Protein AF-A0A397GMA8-F1 (afdb_monomer)

pLDDT: mean 72.43, std 15.96, range [41.78, 95.81]

Foldseek 3Di:
DVQCVDPDPVSRDDPVRVPVVVVVVVVCVVVVVDDPVVVVVVVVVVVVVVVVVVVVVVVVVVCLVCQVVPDVVSVVVSVVVVVVVVVVVQVVCVVVVNDPDPPVVPDDDDPCPDDDDDDDD

Solvent-accessible surface area (backbone atoms only — not comparable to full-atom values): 7475 Å² total; per-residue (Å²): 113,71,53,74,65,44,91,51,70,86,69,30,70,50,78,72,71,45,48,60,64,52,49,53,54,50,52,31,54,74,69,70,68,54,58,67,68,60,56,53,51,52,52,52,51,53,52,50,50,54,54,49,54,52,50,52,53,50,54,52,51,51,50,56,72,46,31,62,78,77,36,84,70,37,44,58,56,47,49,51,52,58,45,51,55,50,48,50,53,51,49,51,30,52,76,68,69,67,55,90,69,95,73,76,82,72,91,74,82,85,82,73,80,72,84,86,81,84,87,89,133

Secondary structure (DSSP, 8-state):
-GGGG-SSGGGSPPTTTTHHHHHHHHHHHHTT-S-HHHHHHHHHHHHHHHHHHHHHHHHHHHHHHHHHHH-TTHHHHHHHHHHHHHHHHHHHHHHTT----SS------------------

Radius of gyration: 28.7 Å; Cα contacts (8 Å, |Δi|>4): 25; chains: 1; bounding box: 54×46×95 Å

Sequence (121 aa):
MYRCWSDDPSERPTSIELSEPFLEIYEEILYDEVDNNVMRQLEIADENQKNTSKSQKQELFELFSHSSKLHPQSCYISRYIHTLHGLYYLLEDLKSGKSADPNLLLKSNESTTSDVNDITH

Structure (mmCIF, N/CA/C/O backbone):
data_AF-A0A397GMA8-F1
#
_entry.id   AF-A0A397GMA8-F1
#
loop_
_atom_site.group_PDB
_atom_site.id
_atom_site.type_symbol
_atom_site.label_atom_id
_atom_site.label_alt_id
_atom_site.label_comp_id
_atom_site.label_asym_id
_atom_site.label_entity_id
_atom_site.label_seq_id
_atom_site.pdbx_PDB_ins_code
_atom_site.Cartn_x
_atom_site.Cartn_y
_atom_site.Cartn_z
_atom_site.occupancy
_atom_site.B_iso_or_equiv
_atom_site.auth_seq_id
_atom_site.auth_comp_id
_atom_site.auth_asym_id
_atom_site.auth_atom_id
_atom_site.pdbx_PDB_model_num
ATOM 1 N N . MET A 1 1 ? 11.408 3.096 -10.809 1.00 80.88 1 MET A N 1
ATOM 2 C CA . MET A 1 1 ? 9.925 3.072 -10.856 1.00 80.88 1 MET A CA 1
ATOM 3 C C . MET A 1 1 ? 9.386 2.289 -12.059 1.00 80.88 1 MET A C 1
ATOM 5 O O . MET A 1 1 ? 8.806 1.241 -11.830 1.00 80.88 1 MET A O 1
ATOM 9 N N . TYR A 1 2 ? 9.610 2.716 -13.313 1.00 85.88 2 TYR A N 1
ATOM 10 C CA . TYR A 1 2 ? 9.004 2.088 -14.510 1.00 85.88 2 TYR A CA 1
ATOM 11 C C . TYR A 1 2 ? 9.217 0.572 -14.646 1.00 85.88 2 TYR A C 1
ATOM 13 O O . TYR A 1 2 ? 8.283 -0.142 -14.991 1.00 85.88 2 TYR A O 1
ATOM 21 N N . ARG A 1 3 ? 10.404 0.060 -14.297 1.00 87.31 3 ARG A N 1
ATOM 22 C CA . ARG A 1 3 ? 10.686 -1.389 -14.289 1.00 87.31 3 ARG A CA 1
ATOM 23 C C . ARG A 1 3 ? 9.748 -2.188 -13.372 1.00 87.31 3 ARG A C 1
ATOM 25 O O . ARG A 1 3 ? 9.380 -3.308 -13.694 1.00 87.31 3 ARG A O 1
ATOM 32 N N . CYS A 1 4 ? 9.308 -1.607 -12.256 1.00 91.62 4 CYS A N 1
ATOM 33 C CA . CYS A 1 4 ? 8.399 -2.264 -11.312 1.00 91.62 4 CYS A CA 1
ATOM 34 C C . CYS A 1 4 ? 6.945 -2.318 -11.814 1.00 91.62 4 CYS A C 1
ATOM 36 O O . CYS A 1 4 ? 6.132 -3.048 -11.252 1.00 91.62 4 CYS A O 1
ATOM 38 N N . TRP A 1 5 ? 6.616 -1.549 -12.856 1.00 93.06 5 TRP A N 1
ATOM 39 C CA . TRP A 1 5 ? 5.292 -1.480 -13.482 1.00 93.06 5 TRP A CA 1
ATOM 40 C C . TRP A 1 5 ? 5.254 -2.139 -14.862 1.00 93.06 5 TRP A C 1
ATOM 42 O O . TRP A 1 5 ? 4.360 -1.847 -15.648 1.00 93.06 5 TRP A O 1
ATOM 52 N N . SER A 1 6 ? 6.201 -3.030 -15.167 1.00 93.88 6 SER A N 1
ATOM 53 C CA . SER A 1 6 ? 6.127 -3.827 -16.394 1.00 93.88 6 SER A CA 1
ATOM 54 C C . SER A 1 6 ? 4.829 -4.644 -16.433 1.00 93.88 6 SER A C 1
ATOM 56 O O . SER A 1 6 ? 4.440 -5.242 -15.421 1.00 93.88 6 SER A O 1
ATOM 58 N N . ASP A 1 7 ? 4.170 -4.687 -17.592 1.00 95.25 7 ASP A N 1
ATOM 59 C CA . ASP A 1 7 ? 2.985 -5.526 -17.811 1.00 95.25 7 ASP A CA 1
ATOM 60 C C . ASP A 1 7 ? 3.326 -7.011 -17.667 1.00 95.25 7 ASP A C 1
ATOM 62 O O . ASP A 1 7 ? 2.530 -7.777 -17.125 1.00 95.25 7 ASP A O 1
ATOM 66 N N . ASP A 1 8 ? 4.536 -7.395 -18.082 1.00 95.81 8 ASP A N 1
ATOM 67 C CA . ASP A 1 8 ? 5.078 -8.727 -17.854 1.00 95.81 8 ASP A CA 1
ATOM 68 C C . ASP A 1 8 ? 5.694 -8.830 -16.443 1.00 95.81 8 ASP A C 1
ATOM 70 O O . ASP A 1 8 ? 6.680 -8.138 -16.154 1.00 95.81 8 ASP A O 1
ATOM 74 N N . PRO A 1 9 ? 5.164 -9.692 -15.552 1.00 94.12 9 PRO A N 1
ATOM 75 C CA . PRO A 1 9 ? 5.732 -9.907 -14.229 1.00 94.12 9 PRO A CA 1
ATOM 76 C C . PRO A 1 9 ? 7.168 -10.442 -14.238 1.00 94.12 9 PRO A C 1
ATOM 78 O O . PRO A 1 9 ? 7.887 -10.138 -13.289 1.00 94.12 9 PRO A O 1
ATOM 81 N N . SER A 1 10 ? 7.600 -11.204 -15.256 1.00 95.00 10 SER A N 1
ATOM 82 C CA . SER A 1 10 ? 8.987 -11.709 -15.308 1.00 95.00 10 SER A CA 1
ATOM 83 C C . SER A 1 10 ? 10.026 -10.621 -15.554 1.00 95.00 10 SER A C 1
ATOM 85 O O . SER A 1 10 ? 11.181 -10.790 -15.182 1.00 95.00 10 SER A O 1
ATOM 87 N N . GLU A 1 11 ? 9.613 -9.495 -16.129 1.00 94.81 11 GLU A N 1
ATOM 88 C CA . GLU A 1 11 ? 10.478 -8.339 -16.384 1.00 94.81 11 GLU A CA 1
ATOM 89 C C . GLU A 1 11 ? 10.549 -7.387 -15.179 1.00 94.81 11 GLU A C 1
ATOM 91 O O . GLU A 1 11 ? 11.283 -6.393 -15.190 1.00 94.81 11 GLU A O 1
ATOM 96 N N . ARG A 1 12 ? 9.761 -7.651 -14.128 1.00 95.81 12 ARG A N 1
ATOM 97 C CA . ARG A 1 12 ? 9.811 -6.856 -12.902 1.00 95.81 12 ARG A CA 1
ATOM 98 C C . ARG A 1 12 ? 11.006 -7.297 -12.060 1.00 95.81 12 ARG A C 1
ATOM 100 O O . ARG A 1 12 ? 11.194 -8.493 -11.852 1.00 95.81 12 ARG A O 1
ATOM 107 N N . PRO A 1 13 ? 11.769 -6.346 -11.504 1.00 94.88 13 PRO A N 1
ATOM 108 C CA . PRO A 1 13 ? 12.866 -6.675 -10.615 1.00 94.88 13 PRO A CA 1
ATOM 109 C C . PRO A 1 13 ? 12.340 -7.300 -9.321 1.00 94.88 13 PRO A C 1
ATOM 111 O O . PRO A 1 13 ? 11.282 -6.931 -8.799 1.00 94.88 13 PRO A O 1
ATOM 114 N N . THR A 1 14 ? 13.114 -8.230 -8.782 1.00 93.88 14 THR A N 1
ATOM 115 C CA . THR A 1 14 ? 12.911 -8.793 -7.449 1.00 93.88 14 THR A CA 1
ATOM 116 C C . THR A 1 14 ? 13.219 -7.761 -6.364 1.00 93.88 14 THR A C 1
ATOM 118 O O . THR A 1 14 ? 13.896 -6.757 -6.590 1.00 93.88 14 THR A O 1
ATOM 121 N N . SER A 1 15 ? 12.766 -8.018 -5.134 1.00 90.12 15 SER A N 1
ATOM 122 C CA . SER A 1 15 ? 13.090 -7.149 -3.993 1.00 90.12 15 SER A CA 1
ATOM 123 C C . SER A 1 15 ? 14.593 -7.071 -3.711 1.00 90.12 15 SER A C 1
ATOM 125 O O . SER A 1 15 ? 15.054 -6.058 -3.198 1.00 90.12 15 SER A O 1
ATOM 127 N N . ILE A 1 16 ? 15.346 -8.124 -4.049 1.00 93.25 16 ILE A N 1
ATOM 128 C CA . ILE A 1 16 ? 16.805 -8.172 -3.902 1.00 93.25 16 ILE A CA 1
ATOM 129 C C . ILE A 1 16 ? 17.465 -7.258 -4.937 1.00 93.25 16 ILE A C 1
ATOM 131 O O . ILE A 1 16 ? 18.319 -6.457 -4.592 1.00 93.25 16 ILE A O 1
ATOM 135 N N . GLU A 1 17 ? 17.035 -7.306 -6.197 1.00 93.00 17 GLU A N 1
ATOM 136 C CA . GLU A 1 17 ? 17.589 -6.440 -7.253 1.00 93.00 17 GLU A CA 1
ATOM 137 C C . GLU A 1 17 ? 17.263 -4.957 -7.045 1.00 93.00 17 GLU A C 1
ATOM 139 O O . GLU A 1 17 ? 17.928 -4.087 -7.603 1.00 93.00 17 GLU A O 1
ATOM 144 N N . LEU A 1 18 ? 16.239 -4.660 -6.245 1.00 91.81 18 LEU A N 1
ATOM 145 C CA . LEU A 1 18 ? 15.870 -3.299 -5.881 1.00 91.81 18 LEU A CA 1
ATOM 146 C C . LEU A 1 18 ? 16.671 -2.736 -4.701 1.00 91.81 18 LEU A C 1
ATOM 148 O O . LEU A 1 18 ? 16.676 -1.518 -4.541 1.00 91.81 18 LEU A O 1
ATOM 152 N N . SER A 1 19 ? 17.340 -3.558 -3.884 1.00 91.31 19 SER A N 1
ATOM 153 C CA . SER A 1 19 ? 17.984 -3.061 -2.660 1.00 91.31 19 SER A CA 1
ATOM 154 C C . SER A 1 19 ? 19.142 -2.108 -2.943 1.00 91.31 19 SER A C 1
ATOM 156 O O . SER A 1 19 ? 19.199 -1.045 -2.334 1.00 91.31 19 SER A O 1
ATOM 158 N N . GLU A 1 20 ? 20.021 -2.457 -3.887 1.00 89.50 20 GLU A N 1
ATOM 159 C CA . GLU A 1 20 ? 21.189 -1.639 -4.247 1.00 89.50 20 GLU A CA 1
ATOM 160 C C . GLU A 1 20 ? 20.781 -0.284 -4.861 1.00 89.50 20 GLU A C 1
ATOM 162 O O . GLU A 1 20 ? 21.192 0.741 -4.323 1.00 89.50 20 GLU A O 1
ATOM 167 N N . PRO A 1 21 ? 19.888 -0.215 -5.877 1.00 87.31 21 PRO A N 1
ATOM 168 C CA . PRO A 1 21 ? 19.433 1.072 -6.408 1.00 87.31 21 PRO A CA 1
ATOM 169 C C . PRO A 1 21 ? 18.751 1.968 -5.370 1.00 87.31 21 PRO A C 1
ATOM 171 O O . PRO A 1 21 ? 18.859 3.188 -5.439 1.00 87.31 21 PRO A O 1
ATOM 174 N N . PHE A 1 22 ? 18.006 1.391 -4.420 1.00 87.50 22 PHE A N 1
ATOM 175 C CA . PHE A 1 22 ? 17.389 2.188 -3.358 1.00 87.50 22 PHE A CA 1
ATOM 176 C C . PHE A 1 22 ? 18.414 2.715 -2.355 1.00 87.50 22 PHE A C 1
ATOM 178 O O . PHE A 1 22 ? 18.226 3.821 -1.854 1.00 87.50 22 PHE A O 1
ATOM 185 N N . LEU A 1 23 ? 19.465 1.946 -2.061 1.00 88.19 23 LEU A N 1
ATOM 186 C CA . LEU A 1 23 ? 20.546 2.382 -1.184 1.00 88.19 23 LEU A CA 1
ATOM 187 C C . LEU A 1 23 ? 21.334 3.535 -1.815 1.00 88.19 23 LEU A C 1
ATOM 189 O O . LEU A 1 23 ? 21.546 4.539 -1.148 1.00 88.19 23 LEU A O 1
ATOM 193 N N . GLU A 1 24 ? 21.668 3.428 -3.101 1.00 86.62 24 GLU A N 1
ATOM 194 C CA . GLU A 1 24 ? 22.351 4.485 -3.860 1.00 86.62 24 GLU A CA 1
ATOM 195 C C . GLU A 1 24 ? 21.543 5.791 -3.836 1.00 86.62 24 GLU A C 1
ATOM 197 O O . GLU A 1 24 ? 22.042 6.824 -3.400 1.00 86.62 24 GLU A O 1
ATOM 202 N N . ILE A 1 25 ? 20.246 5.730 -4.164 1.00 84.94 25 ILE A N 1
ATOM 203 C CA . ILE A 1 25 ? 19.358 6.902 -4.096 1.00 84.94 25 ILE A CA 1
ATOM 204 C C . ILE A 1 25 ? 19.275 7.457 -2.665 1.00 84.94 25 ILE A C 1
ATOM 206 O O . ILE A 1 25 ? 19.228 8.668 -2.472 1.00 84.94 25 ILE A O 1
ATOM 210 N N . TYR A 1 26 ? 19.224 6.597 -1.645 1.00 84.12 26 TYR A N 1
ATOM 211 C CA . TYR A 1 26 ? 19.173 7.038 -0.251 1.00 84.12 26 TYR A CA 1
ATOM 212 C C . TYR A 1 26 ? 20.444 7.789 0.161 1.00 84.12 26 TYR A C 1
ATOM 214 O O . TYR A 1 26 ? 20.352 8.826 0.819 1.00 84.12 26 TYR A O 1
ATOM 222 N N . GLU A 1 27 ? 21.613 7.294 -0.241 1.00 86.50 27 GLU A N 1
ATOM 223 C CA . GLU A 1 27 ? 22.893 7.959 -0.005 1.00 86.50 27 GLU A CA 1
ATOM 224 C C . GLU A 1 27 ? 22.963 9.302 -0.739 1.00 86.50 27 GLU A C 1
ATOM 226 O O . GLU A 1 27 ? 23.275 10.312 -0.110 1.00 86.50 27 GLU A O 1
ATOM 231 N N . GLU A 1 28 ? 22.571 9.361 -2.014 1.00 84.50 28 GLU A N 1
ATOM 232 C CA . GLU A 1 28 ? 22.514 10.623 -2.759 1.00 84.50 28 GLU A CA 1
ATOM 233 C C . GLU A 1 28 ? 21.582 11.644 -2.074 1.00 84.50 28 GLU A C 1
ATOM 235 O O . GLU A 1 28 ? 21.914 12.829 -1.987 1.00 84.50 28 GLU A O 1
ATOM 240 N N . ILE A 1 29 ? 20.417 11.208 -1.561 1.00 81.19 29 ILE A N 1
ATOM 241 C CA . ILE A 1 29 ? 19.479 12.077 -0.822 1.00 81.19 29 ILE A CA 1
ATOM 242 C C . ILE A 1 29 ? 20.144 12.623 0.447 1.00 81.19 29 ILE A C 1
ATOM 244 O O . ILE A 1 29 ? 19.974 13.797 0.771 1.00 81.19 29 ILE A O 1
ATOM 248 N N . LEU A 1 30 ? 20.885 11.786 1.180 1.00 81.62 30 LEU A N 1
ATOM 249 C CA . LEU A 1 30 ? 21.565 12.193 2.413 1.00 81.62 30 LEU A CA 1
ATOM 250 C C . LEU A 1 30 ? 22.653 13.243 2.171 1.00 81.62 30 LEU A C 1
ATOM 252 O O . LEU A 1 30 ? 22.864 14.099 3.033 1.00 81.62 30 LEU A O 1
ATOM 256 N N . TYR A 1 31 ? 23.334 13.174 1.028 1.00 83.06 31 TYR A N 1
ATOM 257 C CA . TYR A 1 31 ? 24.381 14.121 0.649 1.00 83.06 31 TYR A CA 1
ATOM 258 C C . TYR A 1 31 ? 23.863 15.332 -0.148 1.00 83.06 31 TYR A C 1
ATOM 260 O O . TYR A 1 31 ? 24.665 16.189 -0.513 1.00 83.06 31 TYR A O 1
ATOM 268 N N . ASP A 1 32 ? 22.542 15.451 -0.350 1.00 72.50 32 ASP A N 1
ATOM 269 C CA . ASP A 1 32 ? 21.895 16.503 -1.160 1.00 72.50 32 ASP A CA 1
ATOM 270 C C . ASP A 1 32 ? 22.437 16.555 -2.605 1.00 72.50 32 ASP A C 1
ATOM 272 O O . ASP A 1 32 ? 22.498 17.603 -3.246 1.00 72.50 32 ASP A O 1
ATOM 276 N N . GLU A 1 33 ? 22.861 15.396 -3.121 1.00 76.12 33 GLU A N 1
ATOM 277 C CA . GLU A 1 33 ? 23.432 15.240 -4.466 1.00 76.12 33 GLU A CA 1
ATOM 278 C C . GLU A 1 33 ? 22.370 14.867 -5.516 1.00 76.12 33 GLU A C 1
ATOM 280 O O . GLU A 1 33 ? 22.655 14.823 -6.714 1.00 76.12 33 GLU A O 1
ATOM 285 N N . VAL A 1 34 ? 21.125 14.636 -5.085 1.00 68.31 34 VAL A N 1
ATOM 286 C CA . VAL A 1 34 ? 20.018 14.229 -5.961 1.00 68.31 34 VAL A CA 1
ATOM 287 C C . VAL A 1 34 ? 19.487 15.385 -6.799 1.00 68.31 34 VAL A C 1
ATOM 289 O O . VAL A 1 34 ? 19.274 16.502 -6.329 1.00 68.31 34 VAL A O 1
ATOM 292 N N . ASP A 1 35 ? 19.162 15.073 -8.053 1.00 72.81 35 AS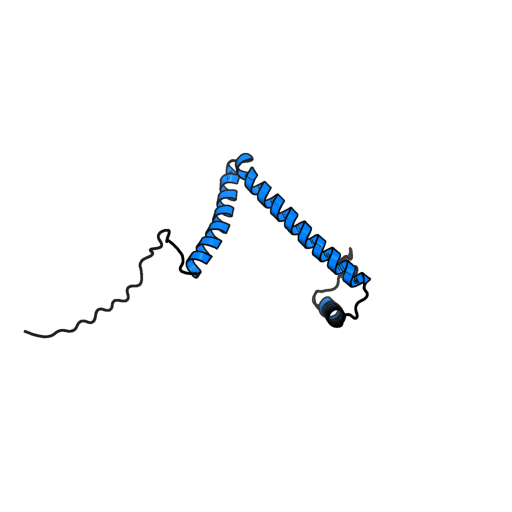P A N 1
ATOM 293 C CA . ASP A 1 35 ? 18.462 15.979 -8.957 1.00 72.81 35 ASP A CA 1
ATOM 294 C C . ASP A 1 35 ? 17.149 16.510 -8.344 1.00 72.81 35 ASP A C 1
ATOM 296 O O . ASP A 1 35 ? 16.277 15.759 -7.897 1.00 72.81 35 ASP A O 1
ATOM 300 N N . ASN A 1 36 ? 16.965 17.829 -8.393 1.00 76.06 36 ASN A N 1
ATOM 301 C CA . ASN A 1 36 ? 15.841 18.546 -7.781 1.00 76.06 36 ASN A CA 1
ATOM 302 C C . ASN A 1 36 ? 14.471 17.995 -8.240 1.00 76.06 36 ASN A C 1
ATOM 304 O O . ASN A 1 36 ? 13.505 17.940 -7.478 1.00 76.06 36 ASN A O 1
ATOM 308 N N . ASN A 1 37 ? 14.384 17.497 -9.477 1.00 80.44 37 ASN A N 1
ATOM 309 C CA . ASN A 1 37 ? 13.162 16.885 -9.992 1.00 80.44 37 ASN A CA 1
ATOM 310 C C . ASN A 1 37 ? 12.792 15.564 -9.285 1.00 80.44 37 ASN A C 1
ATOM 312 O O . ASN A 1 37 ? 11.604 15.309 -9.074 1.00 80.44 37 ASN A O 1
ATOM 316 N N . VAL A 1 38 ? 13.768 14.739 -8.892 1.00 78.75 38 VAL A N 1
ATOM 317 C CA . VAL A 1 38 ? 13.520 13.494 -8.143 1.00 78.75 38 VAL A CA 1
ATOM 318 C C . VAL A 1 38 ? 13.029 13.815 -6.732 1.00 78.75 38 VAL A C 1
ATOM 320 O O . VAL A 1 38 ? 12.018 13.255 -6.303 1.00 78.75 38 VAL A O 1
ATOM 323 N N . MET A 1 39 ? 13.662 14.783 -6.059 1.00 81.00 39 MET A N 1
ATOM 324 C CA . MET A 1 39 ? 13.226 15.266 -4.742 1.00 81.00 39 MET A CA 1
ATOM 325 C C . MET A 1 39 ? 11.781 15.780 -4.785 1.00 81.00 39 M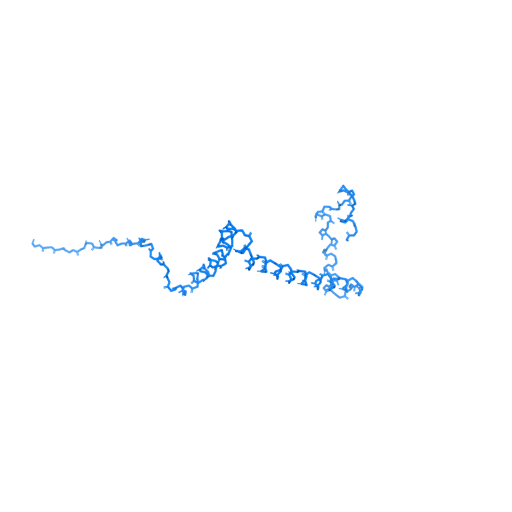ET A C 1
ATOM 327 O O . MET A 1 39 ? 10.930 15.360 -4.003 1.00 81.00 39 MET A O 1
ATOM 331 N N . ARG A 1 40 ? 11.459 16.608 -5.785 1.00 84.62 40 ARG A N 1
ATOM 332 C CA . ARG A 1 40 ? 10.106 17.138 -5.977 1.00 84.62 40 ARG A CA 1
ATOM 333 C C . ARG A 1 40 ? 9.061 16.040 -6.193 1.00 84.62 40 ARG A C 1
ATOM 335 O O . ARG A 1 40 ? 7.934 16.163 -5.718 1.00 84.62 40 ARG A O 1
ATOM 342 N N . GLN A 1 41 ? 9.388 14.973 -6.925 1.00 84.06 41 GLN A N 1
ATOM 343 C CA . GLN A 1 41 ? 8.453 13.855 -7.101 1.00 84.06 41 GLN A CA 1
ATOM 344 C C . GLN A 1 41 ? 8.248 13.053 -5.814 1.00 84.06 41 GLN A C 1
ATOM 346 O O . GLN A 1 41 ? 7.129 12.599 -5.567 1.00 84.06 41 GLN A O 1
ATOM 351 N N . LEU A 1 42 ? 9.290 12.908 -4.992 1.00 84.19 42 LEU A N 1
ATOM 352 C CA . LEU A 1 42 ? 9.193 12.262 -3.686 1.00 84.19 42 LEU A CA 1
ATOM 353 C C . LEU A 1 42 ? 8.259 13.040 -2.747 1.00 84.19 42 LEU A C 1
ATOM 355 O O . LEU A 1 42 ? 7.367 12.443 -2.147 1.00 84.19 42 LEU A O 1
ATOM 359 N N . GLU A 1 43 ? 8.398 14.366 -2.687 1.00 86.81 43 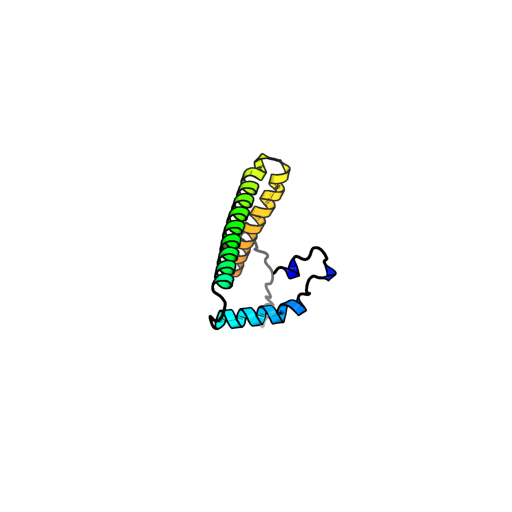GLU A N 1
ATOM 360 C CA . GLU A 1 43 ? 7.515 15.235 -1.896 1.00 86.81 43 GLU A CA 1
ATOM 361 C C . GLU A 1 43 ? 6.050 15.131 -2.340 1.00 86.81 43 GLU A C 1
ATOM 363 O O . GLU A 1 43 ? 5.154 14.974 -1.511 1.00 86.81 43 GLU A O 1
ATOM 368 N N . ILE A 1 44 ? 5.798 15.145 -3.655 1.00 90.12 44 ILE A N 1
ATOM 369 C CA . ILE A 1 44 ? 4.447 14.977 -4.211 1.00 90.12 44 ILE A CA 1
ATOM 370 C C . ILE A 1 44 ? 3.864 13.610 -3.829 1.00 90.12 44 ILE A C 1
ATOM 372 O O . ILE A 1 44 ? 2.679 13.508 -3.501 1.00 90.12 44 ILE A O 1
ATOM 376 N N . ALA A 1 45 ? 4.666 12.543 -3.880 1.00 88.56 45 ALA A N 1
ATOM 377 C CA . ALA A 1 45 ? 4.219 11.205 -3.506 1.00 88.56 45 ALA A CA 1
ATOM 378 C C . ALA A 1 45 ? 3.854 11.119 -2.013 1.00 88.56 45 ALA A C 1
ATOM 380 O O . ALA A 1 45 ? 2.808 10.558 -1.677 1.00 88.56 45 ALA A O 1
ATOM 381 N N . ASP A 1 46 ? 4.664 11.716 -1.136 1.00 89.12 46 ASP A N 1
ATOM 382 C CA . ASP A 1 46 ? 4.410 11.780 0.307 1.00 89.12 46 ASP A CA 1
ATOM 383 C C . ASP A 1 46 ? 3.152 12.609 0.636 1.00 89.12 46 ASP A C 1
ATOM 385 O O . ASP A 1 46 ? 2.287 12.171 1.403 1.00 89.12 46 ASP A O 1
ATOM 389 N N . GLU A 1 47 ? 2.972 13.768 -0.006 1.00 94.06 47 GLU A N 1
ATOM 390 C CA . GLU A 1 47 ? 1.764 14.584 0.150 1.00 94.06 47 GLU A CA 1
ATOM 391 C C . GLU A 1 47 ? 0.506 13.828 -0.314 1.00 94.06 47 GLU A C 1
ATOM 393 O O . GLU A 1 47 ? -0.505 13.777 0.397 1.00 94.06 47 GLU A O 1
ATOM 398 N N . ASN A 1 48 ? 0.572 13.167 -1.473 1.00 91.75 48 ASN A N 1
ATOM 399 C CA . ASN A 1 48 ? -0.528 12.358 -1.997 1.00 91.75 48 ASN A CA 1
ATOM 400 C C . ASN A 1 48 ? -0.870 11.180 -1.077 1.00 91.75 48 ASN A C 1
ATOM 402 O O . ASN A 1 48 ? -2.052 10.881 -0.873 1.00 91.75 48 ASN A O 1
ATOM 406 N N . GLN A 1 49 ? 0.136 10.531 -0.484 1.00 89.06 49 GLN A N 1
ATOM 407 C CA . GLN A 1 49 ? -0.069 9.464 0.491 1.00 89.06 49 GLN A CA 1
ATOM 408 C C . GLN A 1 49 ? -0.791 9.990 1.737 1.00 89.06 49 GLN A C 1
ATOM 410 O O . GLN A 1 49 ? -1.784 9.399 2.177 1.00 89.06 49 GLN A O 1
ATOM 415 N N . LYS A 1 50 ? -0.347 11.129 2.283 1.00 89.00 50 LYS A N 1
ATOM 416 C CA . LYS A 1 50 ? -0.984 11.779 3.439 1.00 89.00 50 LYS A CA 1
ATOM 417 C C . LYS A 1 50 ? -2.439 12.135 3.142 1.00 89.00 50 LYS A C 1
ATOM 419 O O . LYS A 1 50 ? -3.322 11.764 3.918 1.00 89.00 50 LYS A O 1
ATOM 424 N N . ASN A 1 51 ? -2.708 12.761 1.999 1.00 89.62 51 ASN A N 1
ATOM 425 C CA . ASN A 1 51 ? -4.058 13.148 1.588 1.00 89.62 51 ASN A CA 1
ATOM 426 C C . ASN A 1 51 ? -4.975 11.935 1.374 1.00 89.62 51 ASN A C 1
ATOM 428 O O . ASN A 1 51 ? -6.095 11.912 1.891 1.00 89.62 51 ASN A O 1
ATOM 432 N N . THR A 1 52 ? -4.483 10.892 0.702 1.00 86.31 52 THR A N 1
ATOM 433 C CA . THR A 1 52 ? -5.234 9.645 0.487 1.00 86.31 52 THR A CA 1
ATOM 434 C C . THR A 1 52 ? -5.557 8.967 1.814 1.00 86.31 52 THR A C 1
ATOM 436 O O . THR A 1 52 ? -6.708 8.615 2.062 1.00 86.31 52 THR A O 1
ATOM 439 N N . SER A 1 53 ? -4.576 8.856 2.716 1.00 80.44 53 SER A N 1
ATOM 440 C CA . SER A 1 53 ? -4.783 8.243 4.031 1.00 80.44 53 SER A CA 1
ATOM 441 C C . SER A 1 53 ? -5.805 9.007 4.881 1.00 80.44 53 SER A C 1
ATOM 443 O O . SER A 1 53 ? -6.602 8.398 5.595 1.00 80.44 53 SER A O 1
ATOM 445 N N . LYS A 1 54 ? -5.828 10.343 4.780 1.00 85.44 54 LYS A N 1
ATOM 446 C CA . LYS A 1 54 ? -6.810 11.198 5.452 1.00 85.44 54 LYS A CA 1
ATOM 447 C C . LYS A 1 54 ? -8.213 10.964 4.891 1.00 85.44 54 LYS A C 1
ATOM 449 O O . LYS A 1 54 ? -9.137 10.754 5.673 1.00 85.44 54 LYS A O 1
ATOM 454 N N . SER A 1 55 ? -8.353 10.948 3.564 1.00 80.50 55 SER A N 1
ATOM 455 C CA . SER A 1 55 ? -9.629 10.688 2.884 1.00 80.50 55 SER A CA 1
ATOM 456 C C . SER A 1 55 ? -10.178 9.301 3.221 1.00 80.50 55 SER A C 1
ATOM 458 O O . SER A 1 55 ? -11.330 9.179 3.622 1.00 80.50 55 SER A O 1
ATOM 460 N N . GLN A 1 56 ? -9.341 8.264 3.150 1.00 77.56 56 GLN A N 1
ATOM 461 C CA . GLN A 1 56 ? -9.726 6.889 3.482 1.00 77.56 56 GLN A CA 1
ATOM 462 C C . GLN A 1 56 ? -10.153 6.743 4.944 1.00 77.56 56 GLN A C 1
ATOM 464 O O . GLN A 1 56 ? -11.143 6.076 5.233 1.00 77.56 56 GLN A O 1
ATOM 469 N N . LYS A 1 57 ? -9.445 7.383 5.885 1.00 79.19 57 LYS A N 1
ATOM 470 C CA . LYS A 1 57 ? -9.848 7.388 7.301 1.00 79.19 57 LYS A CA 1
ATOM 471 C C . LYS A 1 57 ? -11.202 8.063 7.506 1.00 79.19 57 LYS A C 1
ATOM 473 O O . LYS A 1 57 ? -11.989 7.581 8.317 1.00 79.19 57 LYS A O 1
ATOM 478 N N . GLN A 1 58 ? -11.467 9.156 6.794 1.00 79.31 58 GLN A N 1
ATOM 479 C CA . GLN A 1 58 ? -12.742 9.861 6.873 1.00 79.31 58 GLN A CA 1
ATOM 480 C C . GLN A 1 58 ? -13.887 9.028 6.285 1.00 79.31 58 GLN A C 1
ATOM 482 O O . GLN A 1 58 ? 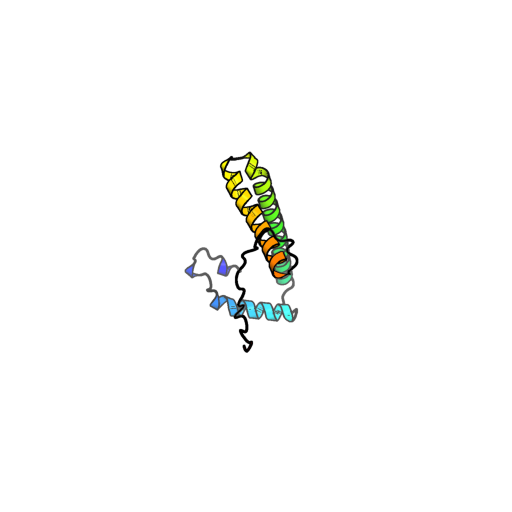-14.895 8.838 6.957 1.00 79.31 58 GLN A O 1
ATOM 487 N N . GLU A 1 59 ? -13.708 8.467 5.090 1.00 77.12 59 GLU A N 1
ATOM 488 C CA . GLU A 1 59 ? -14.701 7.608 4.435 1.00 77.12 59 GLU A CA 1
ATOM 489 C C . GLU A 1 59 ? -15.021 6.370 5.283 1.00 77.12 59 GLU A C 1
ATOM 491 O O . GLU A 1 59 ? -16.182 6.015 5.481 1.00 77.12 59 GLU A O 1
ATOM 496 N N . LEU A 1 60 ? -13.994 5.758 5.876 1.00 78.31 60 LEU A N 1
ATOM 497 C CA . LEU A 1 60 ? -14.153 4.637 6.793 1.00 78.31 60 LEU A CA 1
ATOM 498 C C . LEU A 1 60 ? -14.945 5.039 8.052 1.00 78.31 60 LEU A C 1
ATOM 500 O O . LEU A 1 60 ? -15.825 4.302 8.499 1.00 78.31 60 LEU A O 1
ATOM 504 N N . PHE A 1 61 ? -14.665 6.215 8.620 1.00 75.75 61 PHE A N 1
ATOM 505 C CA . PHE A 1 61 ? -15.387 6.737 9.782 1.00 75.75 61 PHE A CA 1
ATOM 506 C C . PHE A 1 61 ? -16.858 7.052 9.462 1.00 75.75 61 PHE A C 1
ATOM 508 O O . PHE A 1 61 ? -17.751 6.730 10.253 1.00 75.75 61 PHE A O 1
ATOM 515 N N . GLU A 1 62 ? -17.131 7.631 8.292 1.00 77.31 62 GLU A N 1
ATOM 516 C CA . GLU A 1 62 ? -18.487 7.885 7.794 1.00 77.31 62 GLU A CA 1
ATOM 517 C C . GLU A 1 62 ? -19.245 6.569 7.558 1.00 77.31 62 GLU A C 1
ATOM 519 O O . GLU A 1 62 ? -20.369 6.406 8.045 1.00 77.31 62 GLU A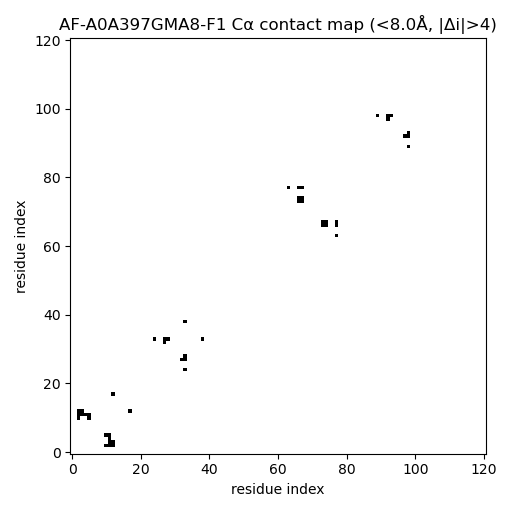 O 1
ATOM 524 N N . LEU A 1 63 ? -18.609 5.579 6.922 1.00 70.69 63 LEU A N 1
ATOM 525 C CA . LEU A 1 63 ? -19.177 4.246 6.713 1.00 70.69 63 LEU A CA 1
ATOM 526 C C . LEU A 1 63 ? -19.590 3.597 8.043 1.00 70.69 63 LEU A C 1
ATOM 528 O O . LEU A 1 63 ? -20.704 3.081 8.163 1.00 70.69 63 LEU A O 1
ATOM 532 N N . PHE A 1 64 ? -18.739 3.664 9.072 1.00 68.69 64 PHE A N 1
ATOM 533 C CA . PHE A 1 64 ? -19.074 3.132 10.397 1.00 68.69 64 PHE A CA 1
ATOM 534 C C . PHE A 1 64 ? -20.162 3.927 11.120 1.00 68.69 64 PHE A C 1
ATOM 536 O O . PHE A 1 64 ? -20.956 3.332 11.851 1.00 68.69 64 PHE A O 1
ATOM 543 N N . SER A 1 65 ? -20.248 5.235 10.882 1.00 66.56 65 SER A N 1
ATOM 544 C CA . SER A 1 65 ? -21.284 6.097 11.463 1.00 66.56 65 SER A CA 1
ATOM 545 C C . SER A 1 65 ? -22.673 5.811 10.879 1.00 66.56 65 SER A C 1
ATOM 547 O O . SER A 1 65 ? -23.678 5.882 11.589 1.00 66.56 65 SER A O 1
ATOM 549 N N . HIS A 1 66 ? -22.745 5.452 9.594 1.00 67.06 66 HIS A N 1
ATOM 550 C CA . HIS A 1 66 ? -23.998 5.137 8.898 1.00 67.06 66 HIS A CA 1
ATOM 551 C C . HIS A 1 66 ? -24.341 3.647 8.876 1.00 67.06 66 HIS A C 1
ATOM 553 O O . HIS A 1 66 ? -25.498 3.295 8.643 1.00 67.06 66 HIS A O 1
ATOM 559 N N . SER A 1 67 ? -23.365 2.784 9.162 1.00 61.19 67 SER A N 1
ATOM 560 C CA . SER A 1 67 ? -23.497 1.328 9.192 1.00 61.19 67 SER A CA 1
ATOM 561 C C . SER A 1 67 ? -24.763 0.883 9.928 1.00 61.19 67 SER A C 1
ATOM 563 O O . SER A 1 67 ? -25.586 0.193 9.326 1.00 61.19 67 SER A O 1
ATOM 565 N N . SER A 1 68 ? -25.003 1.355 11.158 1.00 60.03 68 SER A N 1
ATOM 566 C CA . SER A 1 68 ? -26.159 0.960 11.985 1.00 60.03 68 SER A CA 1
ATOM 567 C C . SER A 1 68 ? -27.532 1.305 11.386 1.00 60.03 68 SER A C 1
ATOM 569 O O . SER A 1 68 ? -28.538 0.733 11.803 1.00 60.03 68 SER A O 1
ATOM 571 N N . LYS A 1 69 ? -27.590 2.215 10.401 1.00 60.56 69 LYS A N 1
ATOM 572 C CA . LYS A 1 69 ? -28.820 2.607 9.693 1.00 60.56 69 LYS A CA 1
ATOM 573 C C . LYS A 1 69 ? -2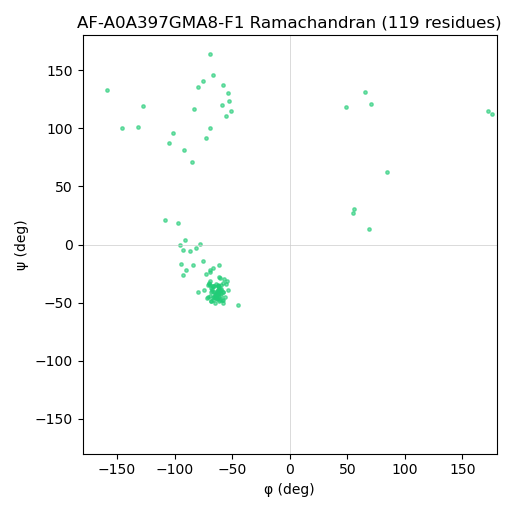9.105 1.763 8.450 1.00 60.56 69 LYS A C 1
ATOM 575 O O . LYS A 1 69 ? -30.251 1.730 8.014 1.00 60.56 69 LYS A O 1
ATOM 580 N N . LEU A 1 70 ? -28.095 1.114 7.866 1.00 62.47 70 LEU A N 1
ATOM 581 C CA . LEU A 1 70 ? -28.221 0.433 6.571 1.00 62.47 70 LEU A CA 1
ATOM 582 C C . LEU A 1 70 ? -28.584 -1.053 6.698 1.00 62.47 70 LEU A C 1
ATOM 584 O O . LEU A 1 70 ? -29.197 -1.596 5.782 1.00 62.47 70 LEU A O 1
ATOM 588 N N . HIS A 1 71 ? -28.248 -1.723 7.809 1.00 55.84 71 HIS A N 1
ATOM 589 C CA . HIS A 1 71 ? -28.605 -3.133 7.991 1.00 55.84 71 HIS A CA 1
ATOM 590 C C . HIS A 1 71 ? -28.612 -3.570 9.473 1.00 55.84 71 HIS A C 1
ATOM 592 O O . HIS A 1 71 ? -27.632 -3.355 10.168 1.00 55.84 71 HIS A O 1
ATOM 598 N N . PRO A 1 72 ? -29.623 -4.285 9.998 1.00 61.59 72 PRO A N 1
ATOM 599 C CA . PRO A 1 72 ? -29.625 -4.739 11.398 1.00 61.59 72 PRO A CA 1
ATOM 600 C C . PRO A 1 72 ? -28.407 -5.598 11.796 1.00 61.59 72 PRO A C 1
ATOM 602 O O . PRO A 1 72 ? -27.971 -5.555 12.943 1.00 61.59 72 PRO A O 1
ATOM 605 N N . GLN A 1 73 ? -27.819 -6.351 10.852 1.00 62.81 73 GLN A N 1
ATOM 606 C CA . GLN A 1 73 ? -26.577 -7.109 11.097 1.00 62.81 73 GLN A CA 1
ATOM 607 C C . GLN A 1 73 ? -25.314 -6.235 11.192 1.00 62.81 73 GLN A C 1
ATOM 609 O O . GLN A 1 73 ? -24.350 -6.626 11.848 1.00 62.81 73 GLN A O 1
ATOM 614 N N . SER A 1 74 ? -25.294 -5.049 10.579 1.00 59.28 74 SER A N 1
ATOM 615 C CA . SER A 1 74 ? -24.125 -4.163 10.648 1.00 59.28 74 SER A CA 1
ATOM 616 C C . SER A 1 74 ? -23.937 -3.592 12.060 1.00 59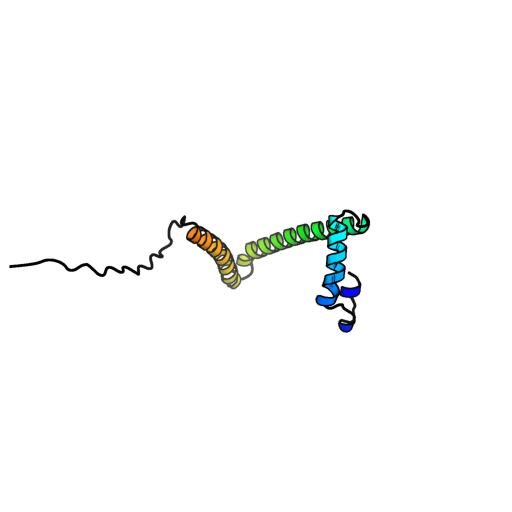.28 74 SER A C 1
ATOM 618 O O . SER A 1 74 ? -22.810 -3.315 12.459 1.00 59.28 74 SER A O 1
ATOM 620 N N . CYS A 1 75 ? -25.004 -3.529 12.871 1.00 60.06 75 CYS A N 1
ATOM 621 C CA . CYS A 1 75 ? -24.927 -3.228 14.301 1.00 60.06 75 CYS A CA 1
ATOM 622 C C . CYS A 1 75 ? -23.989 -4.185 15.051 1.00 60.06 75 CYS A C 1
ATOM 624 O O . CYS A 1 75 ? -23.322 -3.751 15.990 1.00 60.06 75 CYS A O 1
ATOM 626 N N . TYR A 1 76 ? -23.901 -5.461 14.649 1.00 58.66 76 TYR A N 1
ATOM 627 C CA . TYR A 1 76 ? -22.979 -6.421 15.266 1.00 58.66 76 TYR A CA 1
ATOM 628 C C . TYR A 1 76 ? -21.527 -6.169 14.840 1.00 58.66 76 TYR A C 1
ATOM 630 O O . TYR A 1 76 ? -20.639 -6.206 15.688 1.00 58.66 76 TYR A O 1
ATOM 638 N N . ILE A 1 77 ? -21.287 -5.827 13.568 1.00 56.62 77 ILE A N 1
ATOM 639 C CA . ILE A 1 77 ? -19.944 -5.530 13.035 1.00 56.62 77 ILE A CA 1
ATOM 640 C C . ILE A 1 77 ? -19.423 -4.181 13.564 1.00 56.62 77 ILE A C 1
ATOM 642 O O . ILE A 1 77 ? -18.307 -4.113 14.075 1.00 56.62 77 ILE A O 1
ATOM 646 N N . SER A 1 78 ? -20.240 -3.120 13.544 1.00 56.03 78 SER A N 1
ATOM 647 C CA . SER A 1 78 ? -19.886 -1.823 14.141 1.00 56.03 78 SER A CA 1
ATOM 648 C C . SER A 1 78 ? -19.663 -1.934 15.651 1.00 56.03 78 SER A C 1
ATOM 650 O O . SER A 1 78 ? -18.704 -1.354 16.158 1.00 56.03 78 SER A O 1
ATOM 652 N N . ARG A 1 79 ? -20.468 -2.726 16.386 1.00 54.91 79 ARG A N 1
ATOM 653 C CA . ARG A 1 79 ? -20.185 -3.021 17.807 1.00 54.91 79 ARG A CA 1
ATOM 654 C C . ARG A 1 79 ? -18.815 -3.662 17.987 1.00 54.91 79 ARG A C 1
ATOM 656 O O . ARG A 1 79 ? -18.118 -3.292 18.927 1.00 54.91 79 ARG A O 1
ATOM 663 N N . TYR A 1 80 ? -18.423 -4.583 17.108 1.00 53.31 80 TYR A N 1
ATOM 664 C CA . TYR A 1 80 ? -17.136 -5.277 17.193 1.00 53.31 80 TYR A CA 1
ATOM 665 C C . TYR A 1 80 ? -15.938 -4.333 16.981 1.00 53.31 80 TYR A C 1
ATOM 667 O O . TYR A 1 80 ? -14.912 -4.453 17.640 1.00 53.31 80 TYR A O 1
ATOM 675 N N . ILE A 1 81 ? -16.077 -3.333 16.109 1.00 56.19 81 ILE A N 1
ATOM 676 C CA . ILE A 1 81 ? -14.995 -2.379 15.813 1.00 56.19 81 ILE A CA 1
ATOM 677 C C . ILE A 1 81 ? -14.874 -1.303 16.898 1.00 56.19 81 ILE A C 1
ATOM 679 O O . ILE A 1 81 ? -13.765 -0.999 17.341 1.00 56.19 81 ILE A O 1
ATOM 683 N N . HIS A 1 82 ? -15.997 -0.780 17.405 1.00 56.34 82 HIS A N 1
ATOM 684 C CA . HIS A 1 82 ? -15.978 0.108 18.574 1.00 56.34 82 HIS A CA 1
ATOM 685 C C . HIS A 1 82 ? -15.428 -0.598 19.819 1.00 56.34 82 HIS A C 1
ATOM 687 O O . HIS A 1 82 ? -14.701 0.017 20.599 1.00 56.34 82 HIS A O 1
ATOM 693 N N . THR A 1 83 ? -15.721 -1.892 19.985 1.00 55.38 83 THR A N 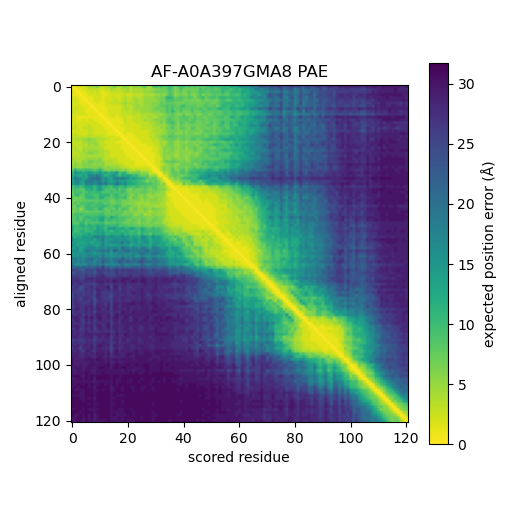1
ATOM 694 C CA . THR A 1 83 ? -15.123 -2.694 21.058 1.00 55.38 83 THR A CA 1
ATOM 695 C C . THR A 1 83 ? -13.646 -2.963 20.821 1.00 55.38 83 THR A C 1
ATOM 697 O O . THR A 1 83 ? -12.919 -2.936 21.795 1.00 55.38 83 THR A O 1
ATOM 700 N N . LEU A 1 84 ? -13.150 -3.119 19.590 1.00 61.03 84 LEU A N 1
ATOM 701 C CA . LEU A 1 84 ? -11.710 -3.294 19.351 1.00 61.03 84 LEU A CA 1
ATOM 702 C C . LEU A 1 84 ? -10.895 -2.053 19.748 1.00 61.03 84 LEU A C 1
ATOM 704 O O . LEU A 1 84 ? -9.879 -2.163 20.430 1.00 61.03 84 LEU A O 1
ATOM 708 N N . HIS A 1 85 ? -11.362 -0.863 19.359 1.00 65.00 85 HIS A N 1
ATOM 709 C CA . HIS A 1 85 ? -10.705 0.393 19.730 1.00 65.00 85 HIS A CA 1
ATOM 710 C C . HIS A 1 85 ? -10.848 0.656 21.237 1.00 65.00 85 HIS A C 1
ATOM 712 O O . HIS A 1 85 ? -9.879 1.015 21.898 1.00 65.00 85 HIS A O 1
ATOM 718 N N . GLY A 1 86 ? -12.032 0.387 21.800 1.00 64.19 86 GLY A N 1
ATOM 719 C CA . GLY A 1 86 ? -12.263 0.422 23.245 1.00 64.19 86 GLY A CA 1
ATOM 720 C C . GLY A 1 86 ? -11.381 -0.564 24.017 1.00 64.19 86 GLY A C 1
ATOM 721 O O . GLY A 1 86 ? -10.858 -0.202 25.060 1.00 64.19 86 GLY A O 1
ATOM 722 N N . LEU A 1 87 ? -11.148 -1.767 23.485 1.00 67.00 87 LEU A N 1
ATOM 723 C CA . LEU A 1 87 ? -10.254 -2.783 24.049 1.00 67.00 87 LEU A CA 1
ATOM 724 C C . LEU A 1 87 ? -8.793 -2.345 23.982 1.00 67.00 87 LEU A C 1
ATOM 726 O O . LEU A 1 87 ? -8.061 -2.599 24.929 1.00 67.00 87 LEU A O 1
ATOM 730 N N . TYR A 1 88 ? -8.370 -1.678 22.905 1.00 74.81 88 TYR A N 1
ATOM 731 C CA . TYR A 1 88 ? -7.024 -1.114 22.810 1.00 74.81 88 TYR A CA 1
ATOM 732 C C . TYR A 1 88 ? -6.785 -0.057 23.896 1.00 74.81 88 TYR A C 1
ATOM 734 O O . TYR A 1 88 ? -5.802 -0.147 24.624 1.00 74.81 88 TYR A O 1
ATOM 742 N N . TYR A 1 89 ? -7.712 0.892 24.070 1.00 70.25 89 TYR A N 1
ATOM 743 C CA . TYR A 1 89 ? -7.612 1.886 25.144 1.00 70.25 89 TYR A CA 1
ATOM 744 C C . TYR A 1 89 ? -7.683 1.249 26.535 1.00 70.25 89 TYR A C 1
ATOM 746 O O . TYR A 1 89 ? -6.875 1.583 27.392 1.00 70.25 89 TYR A O 1
ATOM 754 N N . LEU A 1 90 ? -8.567 0.267 26.736 1.00 68.56 90 LEU A N 1
ATOM 755 C CA . LEU A 1 90 ? -8.644 -0.485 27.989 1.00 68.56 90 LEU A CA 1
ATOM 756 C C . LEU A 1 90 ? -7.333 -1.235 28.284 1.00 68.56 90 LEU A C 1
ATOM 758 O O . LEU A 1 90 ? -6.898 -1.299 29.428 1.00 68.56 90 LEU A O 1
ATOM 762 N N . LEU A 1 91 ? -6.688 -1.796 27.256 1.00 71.56 91 LEU A N 1
ATOM 763 C CA . LEU A 1 91 ? -5.406 -2.488 27.369 1.00 71.56 91 LEU A CA 1
ATOM 764 C C . LEU A 1 91 ? -4.269 -1.520 27.719 1.00 71.56 91 LEU A C 1
ATOM 766 O O . LEU A 1 91 ? -3.417 -1.859 28.536 1.00 71.56 91 LEU A O 1
ATOM 770 N N . GLU A 1 92 ? -4.251 -0.325 27.135 1.00 77.62 92 GLU A N 1
ATOM 771 C CA . GLU A 1 92 ? -3.284 0.725 27.477 1.00 77.62 92 GLU A CA 1
ATOM 772 C C . GLU A 1 92 ? -3.516 1.281 28.897 1.00 77.62 92 GLU A C 1
ATOM 774 O O . GLU A 1 92 ? -2.563 1.486 29.656 1.00 77.62 92 GLU A O 1
ATOM 779 N N . ASP A 1 93 ? -4.772 1.421 29.326 1.00 70.81 93 ASP A N 1
ATOM 780 C CA . ASP A 1 93 ? -5.131 1.794 30.700 1.00 70.81 93 ASP A CA 1
ATOM 781 C C . ASP A 1 93 ? -4.751 0.700 31.717 1.00 70.81 93 ASP A C 1
ATOM 783 O O . ASP A 1 93 ? -4.291 1.006 32.822 1.00 70.81 93 ASP A O 1
ATOM 787 N N . LEU A 1 94 ? -4.860 -0.579 31.336 1.00 68.75 94 LEU A N 1
ATOM 788 C CA . LEU A 1 94 ? -4.386 -1.718 32.130 1.00 68.75 94 LEU A CA 1
ATOM 789 C C . LEU A 1 94 ? -2.856 -1.757 32.223 1.00 68.75 94 LEU A C 1
ATOM 791 O O . LEU A 1 94 ? -2.319 -1.871 33.324 1.00 68.75 94 LEU A O 1
ATOM 795 N N . LYS A 1 95 ? -2.137 -1.617 31.101 1.00 72.81 95 LYS A N 1
ATOM 796 C CA . LYS A 1 95 ? -0.662 -1.572 31.087 1.00 72.81 95 LYS A CA 1
ATOM 797 C C . LYS A 1 95 ? -0.108 -0.398 31.891 1.00 72.81 95 LYS A C 1
ATOM 799 O O . LYS A 1 95 ? 0.937 -0.529 32.518 1.00 72.81 95 LYS A O 1
ATOM 804 N N . SER A 1 96 ? -0.792 0.745 31.863 1.00 77.38 96 SER A N 1
ATOM 805 C CA . SER A 1 96 ? -0.378 1.949 32.590 1.00 77.38 96 SER A CA 1
ATOM 806 C C . SER A 1 96 ? -0.774 1.950 34.071 1.00 77.38 96 SER A C 1
ATOM 808 O O . SER A 1 96 ? -0.416 2.885 34.787 1.00 77.38 96 SER A O 1
ATOM 810 N N . GLY A 1 97 ? -1.498 0.925 34.544 1.00 67.31 97 GLY A N 1
ATOM 811 C CA . GLY A 1 97 ? -1.955 0.812 35.933 1.00 67.31 97 GLY A CA 1
ATOM 812 C C . GLY A 1 97 ? -3.030 1.833 36.325 1.00 67.31 97 GLY A C 1
ATOM 813 O O . GLY A 1 97 ? -3.294 2.013 37.510 1.00 67.31 97 GLY A O 1
ATOM 814 N N . LYS A 1 98 ? -3.637 2.516 35.345 1.00 63.34 98 LYS A N 1
ATOM 815 C CA . LYS A 1 98 ? -4.660 3.559 35.545 1.00 63.34 98 LYS A CA 1
ATOM 816 C C . LYS A 1 98 ? -6.091 3.033 35.444 1.00 63.34 98 LYS A C 1
ATOM 818 O O . LYS A 1 98 ? -7.033 3.810 35.587 1.00 63.34 98 LYS A O 1
ATOM 823 N N . SER A 1 99 ? -6.254 1.736 35.188 1.00 61.88 99 SER A N 1
ATOM 824 C CA . SER A 1 99 ? -7.556 1.076 35.127 1.00 61.88 99 SER A CA 1
ATOM 825 C C . SER A 1 99 ? -8.375 1.347 36.394 1.00 61.88 99 SER A C 1
ATOM 827 O O . SER A 1 99 ? -7.949 1.022 37.500 1.00 61.88 99 SER A O 1
ATOM 829 N N . ALA A 1 100 ? -9.577 1.903 36.221 1.00 60.56 100 ALA A N 1
ATOM 830 C CA . ALA A 1 100 ? -10.580 2.040 37.282 1.00 60.56 100 ALA A CA 1
ATOM 831 C C . ALA A 1 100 ? -11.348 0.717 37.571 1.00 60.56 100 ALA A C 1
ATOM 833 O O . ALA A 1 100 ? -12.183 0.702 38.469 1.00 60.56 100 ALA A O 1
ATOM 834 N N . ASP A 1 101 ? -10.997 -0.361 36.839 1.00 51.50 101 ASP A N 1
ATOM 835 C CA . ASP A 1 101 ? -11.408 -1.787 36.888 1.00 51.50 101 ASP A CA 1
ATOM 836 C C . ASP A 1 101 ? -12.852 -2.140 36.431 1.00 51.50 101 ASP A C 1
ATOM 838 O O . ASP A 1 101 ? -13.816 -1.678 37.038 1.00 51.50 101 ASP A O 1
ATOM 842 N N . PRO A 1 102 ? -13.061 -3.007 35.406 1.00 58.78 102 PRO A N 1
ATOM 843 C CA . PRO A 1 102 ? -14.382 -3.539 35.059 1.00 58.78 102 PRO A CA 1
ATOM 844 C C . PRO A 1 102 ? -14.696 -4.929 35.641 1.00 58.78 102 PRO A C 1
ATOM 846 O O . PRO A 1 102 ? -15.644 -5.564 35.186 1.00 58.78 102 PRO A O 1
ATOM 849 N N . ASN A 1 103 ? -13.972 -5.376 36.665 1.00 51.56 103 ASN A N 1
ATOM 850 C CA . ASN A 1 103 ? -14.028 -6.696 37.282 1.00 51.56 103 ASN A CA 1
ATOM 851 C C . ASN A 1 103 ? -13.160 -7.724 36.541 1.00 51.56 103 ASN A C 1
ATOM 853 O O . ASN A 1 103 ? -13.690 -8.727 36.074 1.00 51.56 103 ASN A O 1
ATOM 857 N N . LEU A 1 104 ? -11.834 -7.506 36.497 1.00 53.75 104 LEU A N 1
ATOM 858 C CA . LEU A 1 104 ? -10.883 -8.538 36.923 1.00 53.75 104 LEU A CA 1
ATOM 859 C C . LEU A 1 104 ? -9.809 -7.992 37.875 1.00 53.75 104 LEU A C 1
ATOM 861 O O . LEU A 1 104 ? -8.783 -7.474 37.457 1.00 53.75 104 LEU A O 1
ATOM 865 N N . LEU A 1 105 ? -9.960 -8.225 39.169 1.00 50.12 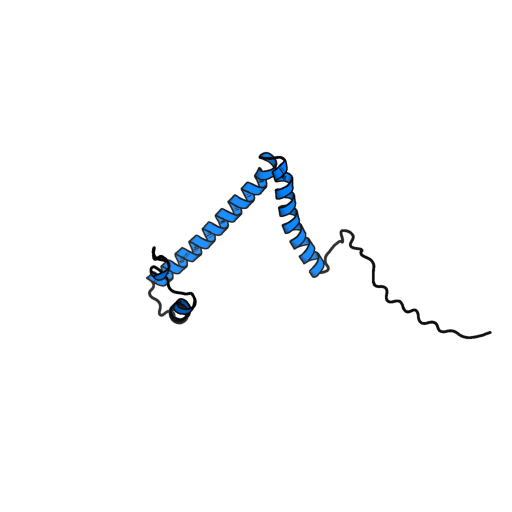105 LEU A N 1
ATOM 866 C CA . LEU A 1 105 ? -10.965 -9.124 39.738 1.00 50.12 105 LEU A CA 1
ATOM 867 C C . LEU A 1 105 ? -10.925 -10.573 39.177 1.00 50.12 105 LEU A C 1
ATOM 869 O O . LEU A 1 105 ? -11.973 -11.181 39.163 1.00 50.12 105 LEU A O 1
ATOM 873 N N . LEU A 1 106 ? -9.834 -11.178 38.678 1.00 48.25 106 LEU A N 1
ATOM 874 C CA . LEU A 1 106 ? -9.764 -12.666 38.721 1.00 48.25 106 LEU A CA 1
ATOM 875 C C . LEU A 1 106 ? -8.777 -12.942 39.840 1.00 48.25 106 LEU A C 1
ATOM 877 O O . LEU A 1 106 ? -7.569 -12.980 39.636 1.00 48.25 106 LEU A O 1
ATOM 881 N N . LYS A 1 107 ? -9.308 -13.018 41.061 1.00 50.91 107 LYS A N 1
ATOM 882 C CA . LYS A 1 107 ? -8.567 -13.426 42.252 1.00 50.91 107 LYS A CA 1
ATOM 883 C C . LYS A 1 107 ? -7.915 -14.796 42.028 1.00 50.91 107 LYS A C 1
ATOM 885 O O . LYS A 1 107 ? -8.631 -15.789 42.020 1.00 50.91 107 LYS A O 1
ATOM 890 N N . SER A 1 108 ? -6.588 -14.832 41.929 1.00 48.25 108 SER A N 1
ATOM 891 C CA . SER A 1 108 ? -5.693 -15.948 42.299 1.00 48.25 108 SER A CA 1
ATOM 892 C C . SER A 1 108 ? -4.296 -15.558 41.802 1.00 48.25 108 SER A C 1
ATOM 894 O O . SER A 1 108 ? -4.118 -15.337 40.610 1.00 48.25 108 SER A O 1
ATOM 896 N N . ASN A 1 109 ? -3.290 -15.337 42.648 1.00 52.22 109 ASN A N 1
ATOM 897 C CA . ASN A 1 109 ? -2.678 -16.383 43.462 1.00 52.22 109 ASN A CA 1
ATOM 898 C C . ASN A 1 109 ? -2.239 -15.831 44.833 1.00 52.22 109 ASN A C 1
ATOM 900 O O . ASN A 1 109 ? -1.170 -15.234 44.955 1.00 52.22 109 ASN A O 1
ATOM 904 N N . GLU A 1 110 ? -3.039 -16.063 45.875 1.00 49.84 110 GLU A N 1
ATOM 905 C CA . GLU A 1 110 ? -2.521 -16.086 47.246 1.00 49.84 110 GLU A CA 1
ATOM 906 C C . GLU A 1 110 ? -1.641 -17.334 47.382 1.00 49.84 110 GLU A C 1
ATOM 908 O O . GLU A 1 110 ? -2.134 -18.446 47.548 1.00 49.84 110 GLU A O 1
ATOM 913 N N . SER A 1 111 ? -0.324 -17.162 47.293 1.00 52.53 111 SER A N 1
ATOM 914 C CA . SER A 1 111 ? 0.616 -18.121 47.873 1.00 52.53 111 SER A CA 1
ATOM 915 C C . SER A 1 111 ? 0.809 -17.755 49.341 1.00 52.53 111 SER A C 1
ATOM 917 O O . SER A 1 111 ? 1.858 -17.249 49.733 1.00 52.53 111 SER A O 1
ATOM 919 N N . THR A 1 112 ? -0.216 -17.988 50.157 1.00 44.44 112 THR A N 1
ATOM 920 C CA . THR A 1 112 ? -0.061 -18.003 51.611 1.00 44.44 112 THR A CA 1
ATOM 921 C C . THR A 1 112 ? 0.224 -19.440 52.021 1.00 44.44 112 THR A C 1
ATOM 923 O O . THR A 1 112 ? -0.663 -20.176 52.443 1.00 44.44 112 THR A O 1
ATOM 926 N N . THR A 1 113 ? 1.478 -19.867 51.889 1.00 42.19 113 THR A N 1
ATOM 927 C CA . THR A 1 113 ? 1.984 -20.925 52.765 1.00 42.19 113 THR A CA 1
ATOM 928 C C . THR A 1 113 ? 2.169 -20.268 54.125 1.00 42.19 113 THR A C 1
ATOM 930 O O . THR A 1 113 ? 3.174 -19.609 54.368 1.00 42.19 113 THR A O 1
ATOM 933 N N . SER A 1 114 ? 1.128 -20.334 54.954 1.00 43.53 114 SER A N 1
ATOM 934 C CA . SER A 1 114 ? 1.154 -19.844 56.326 1.00 43.53 114 SER A CA 1
ATOM 935 C C . SER A 1 114 ? 2.248 -20.571 57.099 1.00 43.53 114 SER A C 1
ATOM 937 O O . SER A 1 114 ? 2.201 -21.797 57.230 1.00 43.53 114 SER A O 1
ATOM 939 N N . ASP A 1 115 ? 3.199 -19.801 57.614 1.00 52.28 115 ASP A N 1
ATOM 940 C CA . ASP A 1 115 ? 4.100 -20.211 58.679 1.00 52.28 115 ASP A CA 1
ATOM 941 C C . ASP A 1 115 ? 3.275 -20.791 59.838 1.00 52.28 115 ASP A C 1
ATOM 943 O O . ASP A 1 115 ? 2.475 -20.093 60.462 1.00 52.28 115 ASP A O 1
ATOM 947 N N . VAL A 1 116 ? 3.445 -22.085 60.114 1.00 43.50 116 VAL A N 1
ATOM 948 C CA . VAL A 1 116 ? 2.947 -22.716 61.340 1.00 43.50 116 VAL A CA 1
ATOM 949 C C . VAL A 1 116 ? 4.135 -22.861 62.278 1.00 43.50 116 VAL A C 1
ATOM 951 O O . VAL A 1 116 ? 4.880 -23.832 62.199 1.00 43.50 116 VAL A O 1
ATOM 954 N N . ASN A 1 117 ? 4.284 -21.890 63.172 1.00 51.25 117 ASN A N 1
ATOM 955 C CA . ASN A 1 117 ? 4.992 -22.043 64.436 1.00 51.25 117 ASN A CA 1
ATOM 956 C C . ASN A 1 117 ? 4.052 -21.563 65.548 1.00 51.25 117 ASN A C 1
ATOM 958 O O . ASN A 1 117 ? 3.611 -20.420 65.505 1.00 51.25 117 ASN A O 1
ATOM 962 N N . ASP A 1 118 ? 3.693 -22.449 66.488 1.00 43.09 118 ASP A N 1
ATOM 963 C CA . ASP A 1 118 ? 4.053 -22.282 67.910 1.00 43.09 118 ASP A CA 1
ATOM 964 C C . ASP A 1 118 ? 3.448 -23.369 68.838 1.00 43.09 118 ASP A C 1
ATOM 966 O O . ASP A 1 118 ? 2.240 -23.501 69.000 1.00 43.09 118 ASP A O 1
ATOM 970 N N . ILE A 1 119 ? 4.341 -24.209 69.382 1.00 43.38 119 ILE A N 1
ATOM 971 C CA . ILE A 1 119 ? 4.732 -24.358 70.806 1.00 43.38 119 ILE A CA 1
ATOM 972 C C . ILE A 1 119 ? 3.652 -24.488 71.934 1.00 43.38 119 ILE A C 1
ATOM 974 O O . ILE A 1 119 ? 2.947 -23.548 72.277 1.00 43.38 119 ILE A O 1
ATOM 978 N N . THR A 1 120 ? 3.722 -25.658 72.608 1.00 41.78 120 THR A N 1
ATOM 979 C CA . THR A 1 120 ? 3.461 -26.073 74.027 1.00 41.78 120 THR A CA 1
ATOM 980 C C . THR A 1 120 ? 2.082 -26.037 74.708 1.00 41.78 120 THR A C 1
ATOM 982 O O . THR A 1 120 ? 1.464 -24.989 74.858 1.00 41.78 120 THR A O 1
ATOM 985 N N . HIS A 1 121 ? 1.761 -27.178 75.346 1.00 42.84 121 HIS A N 1
ATOM 986 C CA . HIS A 1 121 ? 1.383 -27.272 76.764 1.00 42.84 121 HIS A CA 1
ATOM 987 C C . HIS A 1 121 ? 2.010 -28.518 77.404 1.00 42.84 121 HIS A C 1
ATOM 989 O O . HIS A 1 121 ? 2.144 -29.532 76.682 1.00 42.84 121 HIS A O 1
#

Organism: NCBI:txid1348612

Mean predicted aligned error: 18.29 Å